Protein AF-A0A356I7X8-F1 (afdb_monomer_lite)

Radius of gyration: 20.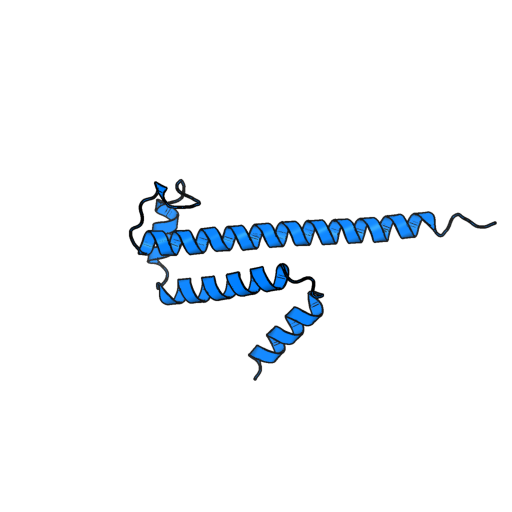65 Å; chains: 1; bounding box: 60×21×54 Å

Foldseek 3Di:
DPPPPPPVVCVVVVVVVVVVVVVLVVVLVVLVVVLLLLVQLLCVVVVHQLVPGPCSVCSVVSPVVNVVDDNVRSVVVNVVSVVVSVVSVPPDDVVVVVVVVVVVVVD

Secondary structure (DSSP, 8-state):
---SSSHHHHHHHHHHHHHHHHHHHHHHHHHHHHHHHHHHHHHHHTT--GGGSSSGGGHHHHHHHHTTS-HHHHHHHHHHHHHHHHHHHS---HHHHHHHHHHHT--

Structure (mmCIF, N/CA/C/O backbone):
data_AF-A0A356I7X8-F1
#
_entry.id   AF-A0A356I7X8-F1
#
loop_
_atom_site.group_PDB
_atom_site.id
_atom_site.type_symbol
_atom_site.label_atom_id
_atom_site.label_alt_id
_atom_site.label_comp_id
_atom_site.label_asym_id
_atom_site.label_entity_id
_atom_site.label_seq_id
_atom_site.pdbx_PDB_ins_code
_atom_site.Cartn_x
_atom_site.Cartn_y
_atom_site.Cartn_z
_atom_site.occupancy
_atom_site.B_iso_or_equiv
_atom_site.auth_seq_id
_atom_site.auth_comp_id
_atom_site.auth_asym_id
_atom_site.auth_atom_id
_atom_site.pdbx_PDB_model_num
ATOM 1 N N . LEU A 1 1 ? 44.676 -0.544 -36.753 1.00 45.47 1 LEU A N 1
ATOM 2 C CA . LEU A 1 1 ? 44.393 -0.595 -35.306 1.00 45.47 1 LEU A CA 1
ATOM 3 C C . LEU A 1 1 ? 43.618 0.666 -34.976 1.00 45.47 1 LEU A C 1
ATOM 5 O O . LEU A 1 1 ? 44.230 1.689 -34.718 1.00 45.47 1 LEU A O 1
ATOM 9 N N . ASP A 1 2 ? 42.298 0.606 -35.119 1.00 44.41 2 ASP A N 1
ATOM 10 C CA . ASP A 1 2 ? 41.391 1.655 -34.656 1.00 44.41 2 ASP A CA 1
ATOM 11 C C . ASP A 1 2 ? 40.572 1.015 -33.530 1.00 44.41 2 ASP A C 1
ATOM 13 O O . ASP A 1 2 ? 39.656 0.240 -33.787 1.00 44.41 2 ASP A O 1
ATOM 17 N N . GLN A 1 3 ? 41.052 1.178 -32.296 1.00 47.31 3 GLN A N 1
ATOM 18 C CA . GLN A 1 3 ? 40.507 0.561 -31.077 1.00 47.31 3 GLN A CA 1
ATOM 19 C C . GLN A 1 3 ? 39.719 1.569 -30.222 1.00 47.31 3 GLN A C 1
ATOM 21 O O . GLN A 1 3 ? 39.333 1.243 -29.109 1.00 47.31 3 GLN A O 1
ATOM 26 N N . SER A 1 4 ? 39.458 2.791 -30.707 1.00 47.31 4 SER A N 1
ATOM 27 C CA . SER A 1 4 ? 38.869 3.850 -29.870 1.00 47.31 4 SER A CA 1
ATOM 28 C C . SER A 1 4 ? 37.346 4.000 -29.986 1.00 47.31 4 SER A C 1
ATOM 30 O O . SER A 1 4 ? 36.804 4.963 -29.452 1.00 47.31 4 SER A O 1
ATOM 32 N N . LYS A 1 5 ? 36.646 3.116 -30.712 1.00 47.84 5 LYS A N 1
ATOM 33 C CA . LYS A 1 5 ? 35.185 3.215 -30.916 1.00 47.84 5 LYS A CA 1
ATOM 34 C C . LYS A 1 5 ? 34.341 2.261 -30.069 1.00 47.84 5 LYS A C 1
ATOM 36 O O . LYS A 1 5 ? 33.142 2.498 -29.960 1.00 47.84 5 LYS A O 1
ATOM 41 N N . ASP A 1 6 ? 34.949 1.253 -29.449 1.00 48.84 6 ASP A N 1
ATOM 42 C CA . ASP A 1 6 ? 34.215 0.241 -28.676 1.00 48.84 6 ASP A CA 1
ATOM 43 C C . ASP A 1 6 ? 34.155 0.534 -27.165 1.00 48.84 6 ASP A C 1
ATOM 45 O O . ASP A 1 6 ? 33.339 -0.059 -26.470 1.00 48.84 6 ASP A O 1
ATOM 49 N N . ASP A 1 7 ? 34.956 1.468 -26.641 1.00 52.03 7 ASP A N 1
ATOM 50 C CA . ASP A 1 7 ? 35.046 1.705 -25.186 1.00 52.03 7 ASP A CA 1
ATOM 51 C C . ASP A 1 7 ? 33.972 2.689 -24.659 1.00 52.03 7 ASP A C 1
ATOM 53 O O . ASP A 1 7 ? 33.422 2.514 -23.570 1.00 52.03 7 ASP A O 1
ATOM 57 N N . ASP A 1 8 ? 33.582 3.691 -25.458 1.00 53.16 8 ASP A N 1
ATOM 58 C CA . ASP A 1 8 ? 32.572 4.688 -25.057 1.00 53.16 8 ASP A CA 1
ATOM 59 C C . ASP A 1 8 ? 31.122 4.168 -25.154 1.00 53.16 8 ASP A C 1
ATOM 61 O O . ASP A 1 8 ? 30.234 4.647 -24.442 1.00 53.16 8 ASP A O 1
ATOM 65 N N . SER A 1 9 ? 30.852 3.172 -26.008 1.00 54.59 9 SER A N 1
ATOM 66 C CA . SER A 1 9 ? 29.510 2.585 -26.171 1.00 54.59 9 SER A CA 1
ATOM 67 C C . SER A 1 9 ? 29.149 1.638 -25.021 1.00 54.59 9 SER A C 1
ATOM 69 O O . SER A 1 9 ? 28.035 1.709 -24.496 1.00 54.59 9 SER A O 1
ATOM 71 N N . ILE A 1 10 ? 30.115 0.839 -24.552 1.00 56.00 10 ILE A N 1
ATOM 72 C CA . ILE A 1 10 ? 29.965 -0.063 -23.399 1.00 56.00 10 ILE A CA 1
ATOM 73 C C . ILE A 1 10 ? 29.664 0.742 -22.123 1.00 56.00 10 ILE A C 1
ATOM 75 O O . ILE A 1 10 ? 28.842 0.330 -21.305 1.00 56.00 10 ILE A O 1
ATOM 79 N N . SER A 1 11 ? 30.254 1.932 -21.973 1.00 71.19 11 SER A N 1
ATOM 80 C CA . SER A 1 11 ? 30.010 2.821 -20.829 1.00 71.19 11 SER A CA 1
ATOM 81 C C . SER A 1 11 ? 28.550 3.285 -20.736 1.00 71.19 11 SER A C 1
ATOM 83 O O . SER A 1 11 ? 27.950 3.261 -19.657 1.00 71.19 11 SER A O 1
ATOM 85 N N . LYS A 1 12 ? 27.938 3.649 -21.871 1.00 77.50 12 LYS A N 1
ATOM 86 C CA . LYS A 1 12 ? 26.557 4.144 -21.900 1.00 77.50 12 LYS A CA 1
ATOM 87 C C . LYS A 1 12 ? 25.533 3.031 -21.691 1.00 77.50 12 LYS A C 1
ATOM 89 O O . LYS A 1 12 ? 24.627 3.203 -20.883 1.00 77.50 12 LYS A O 1
ATOM 94 N N . GLU A 1 13 ? 25.689 1.887 -22.354 1.00 78.56 13 GLU A N 1
ATOM 95 C CA . GLU A 1 13 ? 24.762 0.757 -22.193 1.00 78.56 13 GLU A CA 1
ATOM 96 C C . GLU A 1 13 ? 24.791 0.190 -20.768 1.00 78.56 13 GLU A C 1
ATOM 98 O O . GLU A 1 13 ? 23.743 -0.099 -20.188 1.00 78.56 13 GLU A O 1
ATOM 103 N N . VAL A 1 14 ? 25.977 0.096 -20.155 1.00 78.69 14 VAL A N 1
ATOM 104 C CA . VAL A 1 14 ? 26.120 -0.330 -18.755 1.00 78.69 14 VAL A CA 1
ATOM 105 C C . VAL A 1 14 ? 25.506 0.694 -17.799 1.00 78.69 14 VAL A C 1
ATOM 107 O O . VAL A 1 14 ? 24.860 0.310 -16.819 1.00 78.69 14 VAL A O 1
ATOM 110 N N . LEU A 1 15 ? 25.679 1.992 -18.064 1.00 80.06 15 LEU A N 1
ATOM 111 C CA . LEU A 1 15 ? 25.058 3.052 -17.271 1.00 80.06 15 LEU A CA 1
ATOM 112 C C . LEU A 1 15 ? 23.527 3.010 -17.380 1.00 80.06 15 LEU A C 1
ATOM 114 O O . LEU A 1 15 ? 22.844 3.053 -16.357 1.00 80.06 15 LEU A O 1
ATOM 118 N N . ASP A 1 16 ? 22.993 2.858 -18.590 1.00 82.62 16 ASP A N 1
ATOM 119 C CA . ASP A 1 16 ? 21.556 2.764 -18.845 1.00 82.62 16 ASP A CA 1
ATOM 120 C C . ASP A 1 16 ? 20.953 1.516 -18.182 1.00 82.62 16 ASP A C 1
ATOM 122 O O . ASP A 1 16 ? 19.900 1.601 -17.542 1.00 82.62 16 ASP A O 1
ATOM 126 N N . ALA A 1 17 ? 21.651 0.376 -18.235 1.00 80.62 17 ALA A N 1
ATOM 127 C CA . ALA A 1 17 ? 21.255 -0.846 -17.540 1.00 80.62 17 ALA A CA 1
ATOM 128 C C . ALA A 1 17 ? 21.243 -0.671 -16.010 1.00 80.62 17 ALA A C 1
ATOM 130 O O . ALA A 1 17 ? 20.304 -1.112 -15.343 1.00 80.62 17 ALA A O 1
ATOM 131 N N . ARG A 1 18 ? 22.239 0.020 -15.436 1.00 77.44 18 ARG A N 1
ATOM 132 C CA . ARG A 1 18 ? 22.269 0.342 -13.997 1.00 77.44 18 ARG A CA 1
ATOM 133 C C . ARG A 1 18 ? 21.128 1.273 -13.599 1.00 77.44 18 ARG A C 1
ATOM 135 O O . ARG A 1 18 ? 20.454 1.013 -12.609 1.00 77.44 18 ARG A O 1
ATOM 142 N N . LEU A 1 19 ? 20.873 2.324 -14.376 1.00 84.81 19 LEU A N 1
ATOM 143 C CA . LEU A 1 19 ? 19.762 3.248 -14.133 1.00 84.81 19 LEU A CA 1
ATOM 144 C C . LEU A 1 19 ? 18.403 2.546 -14.243 1.00 84.8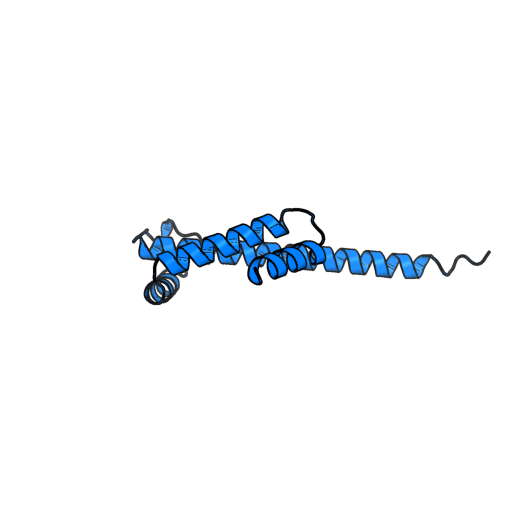1 19 LEU A C 1
ATOM 146 O O . LEU A 1 19 ? 17.494 2.834 -13.465 1.00 84.81 19 LEU A O 1
ATOM 150 N N . ALA A 1 20 ? 18.246 1.614 -15.184 1.00 82.12 20 ALA A N 1
ATOM 151 C CA . ALA A 1 20 ? 17.057 0.771 -15.273 1.00 82.12 20 ALA A CA 1
ATOM 152 C C . ALA A 1 20 ? 16.899 -0.129 -14.034 1.00 82.12 20 ALA A C 1
ATOM 154 O O . ALA A 1 20 ? 15.804 -0.206 -13.481 1.00 82.12 20 ALA A O 1
ATOM 155 N N . ALA A 1 21 ? 17.985 -0.741 -13.553 1.00 81.56 21 ALA A N 1
ATOM 156 C CA . ALA A 1 21 ? 17.965 -1.558 -12.341 1.00 81.56 21 ALA A CA 1
ATOM 157 C C . ALA A 1 21 ? 17.597 -0.745 -11.086 1.00 81.56 21 ALA A C 1
ATOM 159 O O . ALA A 1 21 ? 16.752 -1.190 -10.310 1.00 81.56 21 ALA A O 1
ATOM 160 N N . TYR A 1 22 ? 18.158 0.458 -10.916 1.00 83.31 22 TYR A N 1
ATOM 161 C CA . TYR A 1 22 ? 17.815 1.342 -9.795 1.00 83.31 22 TYR A CA 1
ATOM 162 C C . TYR A 1 22 ? 16.354 1.780 -9.832 1.00 83.31 22 TYR A C 1
ATOM 164 O O . TYR A 1 22 ? 15.654 1.650 -8.834 1.00 83.31 22 TYR A O 1
ATOM 172 N N . ARG A 1 23 ? 15.855 2.208 -10.999 1.00 85.94 23 ARG A N 1
ATOM 173 C CA . ARG A 1 23 ? 14.437 2.565 -11.151 1.00 85.94 23 ARG A CA 1
ATOM 174 C C . ARG A 1 23 ? 13.521 1.401 -10.804 1.00 85.94 23 ARG A C 1
ATOM 176 O O . ARG A 1 23 ? 12.543 1.598 -10.093 1.00 85.94 23 ARG A O 1
ATOM 183 N N . LYS A 1 24 ? 13.864 0.191 -11.254 1.00 84.25 24 LYS A N 1
ATOM 184 C CA . LYS A 1 24 ? 13.116 -1.015 -10.903 1.00 84.25 24 LYS A CA 1
ATOM 185 C C . LYS A 1 24 ? 13.100 -1.220 -9.385 1.00 84.25 24 LYS A C 1
ATOM 187 O O . LYS A 1 24 ? 12.035 -1.429 -8.813 1.00 84.25 24 LYS A O 1
ATOM 192 N N . GLN A 1 25 ? 14.252 -1.120 -8.724 1.00 85.25 25 GLN A N 1
ATOM 193 C CA . GLN A 1 25 ? 14.343 -1.246 -7.268 1.00 85.25 25 GLN A CA 1
ATOM 194 C C . GLN A 1 25 ? 13.480 -0.205 -6.536 1.00 85.25 25 GLN A C 1
ATOM 196 O O . GLN A 1 25 ? 12.726 -0.574 -5.635 1.00 85.25 25 GLN A O 1
ATOM 201 N N . ASP A 1 26 ? 13.536 1.063 -6.946 1.00 89.12 26 ASP A N 1
ATOM 202 C CA . ASP A 1 26 ? 12.740 2.136 -6.342 1.00 89.12 26 ASP A CA 1
ATOM 203 C C . ASP A 1 26 ? 11.239 1.884 -6.509 1.00 89.12 26 ASP A C 1
ATOM 205 O O . ASP A 1 26 ? 10.470 2.012 -5.557 1.00 89.12 26 ASP A O 1
ATOM 209 N N . GLN A 1 27 ? 10.810 1.465 -7.702 1.00 88.25 27 GLN A N 1
ATOM 210 C CA . GLN A 1 27 ? 9.412 1.124 -7.955 1.00 88.25 27 GLN A CA 1
ATOM 211 C C . GLN A 1 27 ? 8.955 -0.047 -7.076 1.00 88.25 27 GLN A C 1
ATOM 213 O O . GLN A 1 27 ? 7.864 0.006 -6.510 1.00 88.25 27 GLN A O 1
ATOM 218 N N . HIS A 1 28 ? 9.778 -1.093 -6.938 1.00 89.00 28 HIS A N 1
ATOM 219 C CA . HIS A 1 28 ? 9.477 -2.230 -6.064 1.00 89.00 28 HIS A CA 1
ATOM 220 C C . HIS A 1 28 ? 9.280 -1.786 -4.617 1.00 89.00 28 HIS A C 1
ATOM 222 O O . HIS A 1 28 ? 8.292 -2.163 -3.988 1.00 89.00 28 HIS A O 1
ATOM 228 N N . MET A 1 29 ? 10.191 -0.950 -4.117 1.00 91.12 29 MET A N 1
ATOM 229 C CA . MET A 1 29 ? 10.112 -0.399 -2.770 1.00 91.12 29 MET A CA 1
ATOM 230 C C . MET A 1 29 ? 8.829 0.416 -2.587 1.00 91.12 29 MET A C 1
ATOM 232 O O . MET A 1 29 ? 8.114 0.210 -1.612 1.00 91.12 29 MET A O 1
ATOM 236 N N . ILE A 1 30 ? 8.489 1.298 -3.532 1.00 92.88 30 ILE A N 1
ATOM 237 C CA . ILE A 1 30 ? 7.263 2.109 -3.468 1.00 92.88 30 ILE A CA 1
ATOM 238 C C . ILE A 1 30 ? 6.018 1.217 -3.404 1.00 92.88 30 ILE A C 1
ATOM 240 O O . ILE A 1 30 ? 5.148 1.439 -2.563 1.00 92.88 30 ILE A O 1
ATOM 244 N N . VAL A 1 31 ? 5.933 0.197 -4.259 1.00 92.50 31 VAL A N 1
ATOM 245 C CA . VAL A 1 31 ? 4.794 -0.732 -4.283 1.00 92.50 31 VAL A CA 1
ATOM 246 C C . VAL A 1 31 ? 4.678 -1.508 -2.971 1.00 92.50 31 VAL A C 1
ATOM 248 O O . VAL A 1 31 ? 3.575 -1.668 -2.452 1.00 92.50 31 VAL A O 1
ATOM 251 N N . GLU A 1 32 ? 5.796 -1.949 -2.397 1.00 92.00 32 GLU A N 1
ATOM 252 C CA . GLU A 1 32 ? 5.794 -2.625 -1.099 1.00 92.00 32 GLU A CA 1
ATOM 253 C C . GLU A 1 32 ? 5.316 -1.696 0.029 1.00 92.00 32 GLU A C 1
ATOM 255 O O . GLU A 1 32 ? 4.474 -2.084 0.838 1.00 92.00 32 GLU A O 1
ATOM 260 N N . GLN A 1 33 ? 5.775 -0.439 0.046 1.00 95.25 33 GLN A N 1
ATOM 261 C CA . GLN A 1 33 ? 5.301 0.551 1.017 1.00 95.25 33 GLN A CA 1
ATOM 262 C C . GLN A 1 33 ? 3.791 0.797 0.883 1.00 95.25 33 GLN A C 1
ATOM 264 O O . GLN A 1 33 ? 3.091 0.846 1.893 1.00 95.25 33 GLN A O 1
ATOM 269 N N . LEU A 1 34 ? 3.265 0.890 -0.344 1.00 95.62 34 LEU A N 1
ATOM 270 C CA . LEU A 1 34 ? 1.825 1.029 -0.585 1.00 95.62 34 LEU A CA 1
ATOM 271 C C . LEU A 1 34 ? 1.026 -0.168 -0.051 1.00 95.62 34 LEU A C 1
ATOM 273 O O . LEU A 1 34 ? -0.054 0.030 0.506 1.00 95.62 34 LEU A O 1
ATOM 277 N N . LEU A 1 35 ? 1.554 -1.392 -0.166 1.00 96.00 35 LEU A N 1
ATOM 278 C CA . LEU A 1 35 ? 0.920 -2.578 0.417 1.00 96.00 35 LEU A CA 1
ATOM 279 C C . LEU A 1 35 ? 0.831 -2.490 1.937 1.00 96.00 35 LEU A C 1
ATOM 281 O O . LEU A 1 35 ? -0.237 -2.755 2.485 1.00 96.00 35 LEU A O 1
ATOM 285 N N . TYR A 1 36 ? 1.915 -2.113 2.618 1.00 96.56 36 TYR A N 1
ATOM 286 C CA . TYR A 1 36 ? 1.883 -1.945 4.074 1.00 96.56 36 TYR A CA 1
ATOM 287 C C . TYR A 1 36 ? 0.896 -0.851 4.493 1.00 96.56 36 TYR A C 1
ATOM 289 O O . TYR A 1 36 ? 0.122 -1.064 5.419 1.00 96.56 36 TYR A O 1
ATOM 297 N N . TRP A 1 37 ? 0.838 0.265 3.760 1.00 97.25 37 TRP A N 1
ATOM 298 C CA . TRP A 1 37 ? -0.136 1.327 4.024 1.00 97.25 37 TRP A CA 1
ATOM 299 C C . TRP A 1 37 ? -1.581 0.839 3.890 1.00 97.25 37 TRP A C 1
ATOM 301 O O . TRP A 1 37 ? -2.381 1.054 4.796 1.00 97.25 37 TRP A O 1
ATOM 311 N N . LEU A 1 38 ? -1.926 0.155 2.795 1.00 96.81 38 LEU A N 1
ATOM 312 C CA . LEU A 1 38 ? -3.281 -0.376 2.598 1.00 96.81 38 LEU A CA 1
ATOM 313 C C . LEU A 1 38 ? -3.645 -1.424 3.657 1.00 96.81 38 LEU A C 1
ATOM 315 O O . LEU A 1 38 ? -4.761 -1.408 4.174 1.00 96.81 38 LEU A O 1
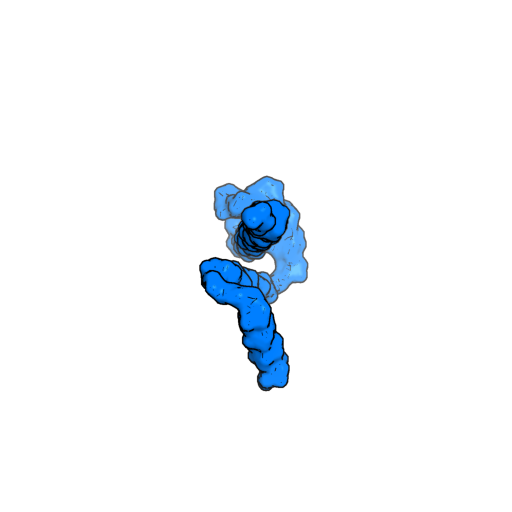ATOM 319 N N . ARG A 1 39 ? -2.700 -2.301 4.018 1.00 97.31 39 ARG A N 1
ATOM 320 C CA . ARG A 1 39 ? -2.882 -3.300 5.083 1.00 97.31 39 ARG A CA 1
ATOM 321 C C . ARG A 1 39 ? -3.152 -2.646 6.430 1.00 97.31 39 ARG A C 1
ATOM 323 O O . ARG A 1 39 ? -4.072 -3.067 7.122 1.00 97.31 39 ARG A O 1
ATOM 330 N N . ASP A 1 40 ? -2.398 -1.611 6.775 1.00 98.19 40 ASP A N 1
ATOM 331 C CA . ASP A 1 40 ? -2.580 -0.902 8.037 1.00 98.19 40 ASP A CA 1
ATOM 33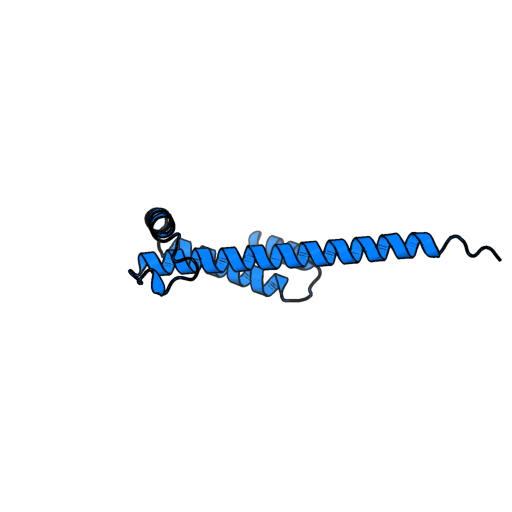2 C C . ASP A 1 40 ? -3.912 -0.140 8.082 1.00 98.19 40 ASP A C 1
ATOM 334 O O . ASP A 1 40 ? -4.559 -0.121 9.125 1.00 98.19 40 ASP A O 1
ATOM 338 N N . ILE A 1 41 ? -4.379 0.431 6.963 1.00 98.00 41 ILE A N 1
ATOM 339 C CA . ILE A 1 41 ? -5.714 1.056 6.898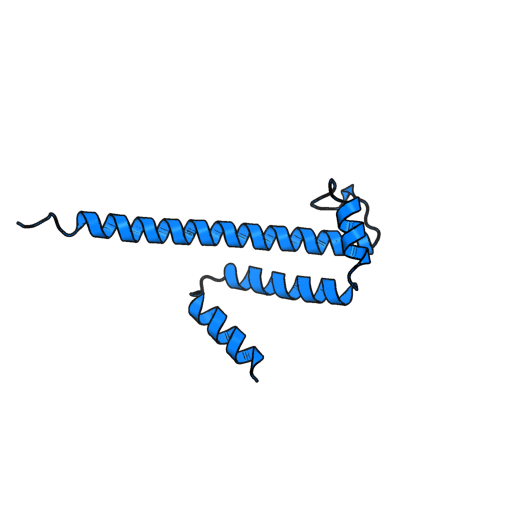 1.00 98.00 41 ILE A CA 1
ATOM 340 C C . ILE A 1 41 ? -6.806 0.017 7.190 1.00 98.00 41 ILE A C 1
ATOM 342 O O . ILE A 1 41 ? -7.700 0.274 7.999 1.00 98.00 41 ILE A O 1
ATOM 346 N N . VAL A 1 42 ? -6.718 -1.166 6.572 1.00 97.62 42 VAL A N 1
ATOM 347 C CA . VAL A 1 42 ? -7.641 -2.281 6.841 1.00 97.62 42 VAL A CA 1
ATOM 348 C C . VAL A 1 42 ? -7.551 -2.719 8.303 1.00 97.62 42 VAL A C 1
ATOM 350 O O . VAL A 1 42 ? -8.576 -2.896 8.956 1.00 97.62 42 VAL A O 1
ATOM 353 N N . ALA A 1 43 ? -6.340 -2.847 8.846 1.00 97.69 43 ALA A N 1
ATOM 354 C CA . ALA A 1 43 ? -6.140 -3.247 10.232 1.00 97.69 43 ALA A CA 1
ATOM 355 C C . ALA A 1 43 ? -6.780 -2.253 11.216 1.00 97.69 43 ALA A C 1
ATOM 357 O O . ALA A 1 43 ? -7.450 -2.665 12.162 1.00 97.69 43 ALA A O 1
ATOM 358 N N . VAL A 1 44 ? -6.649 -0.949 10.962 1.00 97.62 44 VAL A N 1
ATOM 359 C CA . VAL A 1 44 ? -7.298 0.088 11.775 1.00 97.62 44 VAL A CA 1
ATOM 360 C C . VAL A 1 44 ? -8.825 0.018 11.675 1.00 97.62 44 VAL A C 1
ATOM 362 O O . VAL A 1 44 ? -9.493 0.131 12.700 1.00 97.62 44 VAL A O 1
ATOM 365 N N . GLN A 1 45 ? -9.397 -0.224 10.488 1.00 96.62 45 GLN A N 1
ATOM 366 C CA . GLN A 1 45 ? -10.848 -0.444 10.350 1.00 96.62 45 GLN A CA 1
ATOM 367 C C . GLN A 1 45 ? -11.342 -1.680 11.117 1.00 96.62 45 GLN A C 1
ATOM 369 O O . GLN A 1 45 ? -12.492 -1.720 11.543 1.00 96.62 45 GLN A O 1
ATOM 374 N N . MET A 1 46 ? -10.476 -2.677 11.301 1.00 96.19 46 MET A N 1
ATOM 375 C CA . MET A 1 46 ? -10.739 -3.870 12.107 1.00 96.19 46 MET A CA 1
ATOM 376 C C . MET A 1 46 ? -10.420 -3.677 13.600 1.00 96.19 46 MET A C 1
ATOM 378 O O . MET A 1 46 ? -10.374 -4.657 14.342 1.00 96.19 46 MET A O 1
ATOM 382 N N . GLU A 1 47 ? -10.194 -2.435 14.039 1.00 96.12 47 GLU A N 1
ATOM 383 C CA . GLU A 1 47 ? -9.918 -2.058 15.431 1.00 96.12 47 GLU A CA 1
ATOM 384 C C . GLU A 1 47 ? -8.641 -2.698 16.009 1.00 96.12 47 GLU A C 1
ATOM 386 O O . GLU A 1 47 ? -8.514 -2.899 17.221 1.00 96.12 47 GLU A O 1
ATOM 391 N N . LEU A 1 48 ? -7.657 -3.010 15.155 1.00 97.62 48 LEU A N 1
ATOM 392 C CA . LEU A 1 48 ? -6.360 -3.485 15.627 1.00 97.62 48 LEU A CA 1
ATOM 393 C C . LEU A 1 48 ? -5.592 -2.378 16.362 1.00 97.62 48 LEU A C 1
ATOM 395 O O . LEU A 1 48 ? -5.634 -1.196 16.017 1.00 97.62 48 LEU A O 1
ATOM 399 N N . ALA A 1 49 ? -4.829 -2.790 17.376 1.00 95.75 49 ALA A N 1
ATOM 400 C CA . ALA A 1 49 ? -4.032 -1.875 18.178 1.00 95.75 49 ALA A CA 1
ATOM 401 C C . ALA A 1 49 ? -2.894 -1.244 17.350 1.00 95.75 49 ALA A C 1
ATOM 403 O O . ALA A 1 49 ? -2.263 -1.955 16.560 1.00 95.75 49 ALA A O 1
ATOM 404 N N . PRO A 1 50 ? -2.518 0.025 17.610 1.00 96.88 50 PRO A N 1
ATOM 405 C CA . PRO A 1 50 ? -1.415 0.688 16.912 1.00 96.88 50 PRO A CA 1
ATOM 406 C C . PRO A 1 50 ? -0.113 -0.123 16.913 1.00 96.88 50 PRO A C 1
ATOM 408 O O . PRO A 1 50 ? 0.602 -0.137 15.923 1.00 96.88 50 PRO A O 1
ATOM 411 N N . SER A 1 51 ? 0.180 -0.850 17.997 1.00 96.88 51 SER A N 1
ATOM 412 C CA . SER A 1 51 ? 1.388 -1.675 18.136 1.00 96.88 51 SER A CA 1
ATOM 413 C C . SER A 1 51 ? 1.468 -2.874 17.184 1.00 96.88 51 SER A C 1
ATOM 415 O O . SER A 1 51 ? 2.535 -3.470 17.068 1.00 96.88 51 SER A O 1
ATOM 417 N N . SER A 1 52 ? 0.365 -3.245 16.533 1.00 96.06 52 SER A N 1
ATOM 418 C CA . SER A 1 52 ? 0.325 -4.312 15.524 1.00 96.06 52 SER A CA 1
ATOM 419 C C . SER A 1 52 ? 0.472 -3.812 14.086 1.00 96.06 52 SER A C 1
ATOM 421 O O . SER A 1 52 ? 0.545 -4.629 13.171 1.00 96.06 52 SER A O 1
ATOM 423 N N . LEU A 1 53 ? 0.523 -2.493 13.887 1.00 97.62 53 LEU A N 1
ATOM 424 C CA . LEU A 1 53 ? 0.646 -1.876 12.570 1.00 97.62 53 LEU A CA 1
ATOM 425 C C . LEU A 1 53 ? 2.106 -1.799 12.132 1.00 97.62 53 LEU A C 1
ATOM 427 O O . LEU A 1 53 ? 3.012 -1.686 12.962 1.00 97.62 53 LEU A O 1
ATOM 431 N N . PHE A 1 54 ? 2.331 -1.790 10.820 1.00 97.94 54 PHE A N 1
ATOM 432 C CA . PHE A 1 54 ? 3.654 -1.526 10.259 1.00 97.94 54 PHE A CA 1
ATOM 433 C C . PHE A 1 54 ? 4.068 -0.055 10.458 1.00 97.94 54 PHE A C 1
ATOM 435 O O . PHE A 1 54 ? 5.231 0.243 10.732 1.00 97.94 54 PHE A O 1
ATOM 442 N N . PHE A 1 55 ? 3.102 0.863 10.394 1.00 97.69 55 PHE A N 1
ATOM 443 C CA . PHE A 1 55 ? 3.248 2.309 10.553 1.00 97.69 55 PHE A CA 1
ATOM 444 C C . PHE A 1 55 ? 2.526 2.829 11.811 1.00 97.69 55 PHE A C 1
ATOM 446 O O . PHE A 1 55 ? 1.629 3.675 11.717 1.00 97.69 55 PHE A O 1
ATOM 453 N N . PRO A 1 56 ? 2.931 2.395 13.020 1.00 97.56 56 PRO A N 1
ATOM 454 C CA . PRO A 1 56 ? 2.228 2.713 14.265 1.00 97.56 56 PRO A CA 1
ATOM 455 C C . PRO A 1 56 ? 2.142 4.223 14.535 1.00 97.56 56 PRO A C 1
ATOM 457 O O . PRO A 1 56 ? 1.147 4.711 15.066 1.00 97.56 56 PRO A O 1
ATOM 460 N N . THR A 1 57 ? 3.163 4.987 14.131 1.00 98.12 57 THR A N 1
ATOM 461 C CA . THR A 1 57 ? 3.229 6.449 14.303 1.00 98.12 57 THR A CA 1
ATOM 462 C C . THR A 1 57 ? 2.148 7.197 13.519 1.00 98.12 57 THR A C 1
ATOM 464 O O . THR A 1 57 ? 1.819 8.327 13.865 1.00 98.12 57 THR A O 1
ATOM 467 N N . TYR A 1 58 ? 1.574 6.580 12.485 1.00 97.69 58 TYR A N 1
ATOM 468 C CA . TYR A 1 58 ? 0.581 7.202 11.611 1.00 97.69 58 TYR A CA 1
ATOM 469 C C . TYR A 1 58 ? -0.855 6.744 11.905 1.00 97.69 58 TYR A C 1
ATOM 471 O O . TYR A 1 58 ? -1.738 6.986 11.086 1.00 97.69 58 TYR A O 1
ATOM 479 N N . TYR A 1 59 ? -1.106 6.116 13.062 1.00 97.50 59 TYR A N 1
ATOM 480 C CA . TYR A 1 59 ? -2.406 5.535 13.426 1.00 97.50 59 TYR A CA 1
ATOM 481 C C . TYR A 1 59 ? -3.599 6.471 13.179 1.00 97.50 59 TYR A C 1
ATOM 483 O O . TYR A 1 59 ? -4.550 6.088 12.504 1.00 97.50 59 TYR A O 1
ATOM 491 N N . GLU A 1 60 ? -3.544 7.714 13.668 1.00 97.25 60 GLU A N 1
ATOM 492 C CA . GLU A 1 60 ? -4.648 8.673 13.502 1.00 97.25 60 GLU A CA 1
ATOM 493 C C . GLU A 1 60 ? -4.928 8.959 12.022 1.00 97.25 60 GLU A C 1
ATOM 495 O O . GLU A 1 60 ? -6.075 8.963 11.578 1.00 97.25 60 GLU A O 1
ATOM 500 N N . ARG A 1 61 ? -3.869 9.110 11.221 1.00 97.00 61 ARG A N 1
ATOM 501 C CA . ARG A 1 61 ? -3.991 9.341 9.782 1.00 97.00 61 ARG A CA 1
ATOM 502 C C . ARG A 1 61 ? -4.540 8.119 9.047 1.00 97.00 61 ARG A C 1
ATOM 504 O O . ARG A 1 61 ? -5.333 8.270 8.120 1.00 97.00 61 ARG A O 1
ATOM 511 N N . LEU A 1 62 ? -4.120 6.922 9.443 1.00 97.50 62 LEU A N 1
ATOM 512 C CA . LEU A 1 62 ? -4.637 5.662 8.913 1.00 97.50 62 LEU A CA 1
ATOM 513 C C . LEU A 1 62 ? -6.130 5.510 9.225 1.00 97.50 62 LEU A C 1
ATOM 515 O O . LEU A 1 62 ? -6.893 5.141 8.336 1.00 97.50 62 LEU A O 1
ATOM 519 N N . ALA A 1 63 ? -6.561 5.879 10.435 1.00 96.62 63 ALA A N 1
ATOM 520 C CA . ALA A 1 63 ? -7.968 5.885 10.831 1.00 96.62 63 ALA A CA 1
ATOM 521 C C . ALA A 1 63 ? -8.800 6.870 9.995 1.00 96.62 63 ALA A C 1
ATOM 523 O O . ALA A 1 63 ? -9.865 6.510 9.496 1.00 96.62 63 ALA A O 1
ATOM 524 N N . GLU A 1 64 ? -8.297 8.090 9.775 1.00 96.81 64 GLU A N 1
ATOM 525 C CA . GLU A 1 64 ? -8.947 9.076 8.900 1.00 96.81 64 GLU A CA 1
ATOM 526 C C . GLU A 1 64 ? -9.104 8.580 7.461 1.00 96.81 64 GLU A C 1
ATOM 528 O O . GLU A 1 64 ? -10.104 8.884 6.811 1.00 96.81 64 GLU A O 1
ATOM 533 N N . LEU A 1 65 ? -8.101 7.871 6.936 1.00 94.69 65 LEU A N 1
ATOM 534 C CA . LEU A 1 65 ? -8.155 7.289 5.598 1.00 94.69 65 LEU A CA 1
ATOM 535 C C . LEU A 1 65 ? -9.130 6.114 5.558 1.00 94.69 65 LEU A C 1
ATOM 537 O O . LEU A 1 65 ? -9.954 6.055 4.651 1.00 94.69 65 LEU A O 1
ATOM 541 N N . GLY A 1 66 ? -9.095 5.240 6.563 1.00 94.44 66 GLY A N 1
ATOM 542 C CA . GLY A 1 66 ? -10.039 4.138 6.713 1.00 94.44 66 GLY A CA 1
ATOM 543 C C . GLY A 1 66 ? -11.480 4.630 6.764 1.00 94.44 66 GLY A C 1
ATOM 544 O O . GLY A 1 66 ? -12.336 4.075 6.097 1.00 94.44 66 GLY A O 1
ATOM 545 N N . ALA A 1 67 ? -11.771 5.735 7.446 1.00 95.81 67 ALA A N 1
ATOM 546 C CA . ALA A 1 67 ? -13.129 6.280 7.491 1.00 95.81 67 ALA A CA 1
ATOM 547 C C . ALA A 1 67 ? -13.665 6.783 6.130 1.00 95.81 67 ALA A C 1
ATOM 549 O O . ALA A 1 67 ? -14.865 7.021 6.004 1.00 95.81 67 ALA A O 1
ATOM 550 N N . ARG A 1 68 ? -12.802 6.981 5.120 1.00 95.81 68 ARG A N 1
ATOM 551 C CA . ARG A 1 68 ? -13.184 7.504 3.792 1.00 95.81 68 ARG A CA 1
ATOM 552 C C . ARG A 1 68 ? -13.501 6.426 2.766 1.00 95.81 68 ARG A C 1
ATOM 554 O O . ARG A 1 68 ? -14.111 6.758 1.755 1.00 95.81 68 ARG A O 1
ATOM 561 N N . TYR A 1 69 ? -13.055 5.198 2.999 1.00 93.44 69 TYR A N 1
ATOM 562 C CA . TYR A 1 69 ? -13.208 4.091 2.062 1.00 93.44 69 TYR A CA 1
ATOM 563 C C . TYR A 1 69 ? -14.032 2.980 2.691 1.00 93.44 69 TYR A C 1
ATOM 565 O O . TYR A 1 69 ? -13.910 2.697 3.885 1.00 93.44 69 TYR A O 1
ATOM 573 N N . HIS A 1 70 ? -14.836 2.303 1.883 1.00 95.00 70 HIS A N 1
ATOM 574 C CA . HIS A 1 70 ? -15.437 1.053 2.310 1.00 95.00 70 HIS A CA 1
ATOM 575 C C . HIS A 1 70 ? -14.382 -0.066 2.333 1.00 95.00 70 HIS A C 1
ATOM 577 O O . HIS A 1 70 ? -13.379 -0.038 1.615 1.00 95.00 70 HIS A O 1
ATOM 583 N N . LEU A 1 71 ? -14.579 -1.051 3.214 1.00 93.88 71 LEU A N 1
ATOM 584 C CA . LEU A 1 71 ? -13.616 -2.138 3.408 1.00 93.88 71 LEU A CA 1
ATOM 585 C C . LEU A 1 71 ? -13.407 -2.959 2.123 1.00 93.88 71 LEU A C 1
ATOM 587 O O . LEU A 1 71 ? -12.289 -3.362 1.819 1.00 93.88 71 LEU A O 1
ATOM 591 N N . ASP A 1 72 ? -14.464 -3.188 1.350 1.00 95.56 72 ASP A N 1
ATOM 592 C CA . ASP A 1 72 ? -14.412 -3.871 0.056 1.00 95.56 72 ASP A CA 1
ATOM 593 C C . ASP A 1 72 ? -13.576 -3.106 -0.981 1.00 95.56 72 ASP A C 1
ATOM 595 O O . ASP A 1 72 ? -12.771 -3.722 -1.682 1.00 95.56 72 ASP A O 1
ATOM 599 N N . GLU A 1 73 ? -13.677 -1.776 -1.027 1.00 95.19 73 GLU A N 1
ATOM 600 C CA . GLU A 1 73 ? -12.829 -0.931 -1.880 1.00 95.19 73 GLU A CA 1
ATOM 601 C C . GLU A 1 73 ? -11.345 -1.067 -1.510 1.00 95.19 73 GLU A C 1
ATOM 603 O O . GLU A 1 73 ? -10.486 -1.198 -2.387 1.00 95.19 73 GLU A O 1
ATOM 608 N N . LEU A 1 74 ? -11.031 -1.087 -0.210 1.00 95.19 74 LEU A N 1
ATOM 609 C CA . LEU A 1 74 ? -9.667 -1.289 0.289 1.00 95.19 74 LEU A CA 1
ATOM 610 C C . LEU A 1 74 ? -9.121 -2.671 -0.063 1.00 95.19 74 LEU A C 1
ATOM 612 O O . LEU A 1 74 ? -7.975 -2.778 -0.501 1.00 95.19 74 LEU A O 1
ATOM 616 N N . LEU A 1 75 ? -9.932 -3.720 0.076 1.00 95.00 75 LEU A N 1
ATOM 617 C CA . LEU A 1 75 ? -9.542 -5.078 -0.303 1.00 95.00 75 LEU A CA 1
ATOM 618 C C . LEU A 1 75 ? -9.326 -5.207 -1.816 1.00 95.00 75 LEU A C 1
ATOM 620 O O . LEU A 1 75 ? -8.362 -5.846 -2.240 1.00 95.00 75 LEU A O 1
ATOM 624 N N . PHE A 1 76 ? -10.162 -4.556 -2.627 1.00 95.81 76 PHE A N 1
ATOM 625 C CA . PHE A 1 76 ? -9.991 -4.512 -4.078 1.00 95.81 76 PHE A CA 1
ATOM 626 C C . PHE A 1 76 ? -8.694 -3.790 -4.476 1.00 95.81 76 PHE A C 1
ATOM 628 O O . PHE A 1 76 ? -7.909 -4.309 -5.275 1.00 95.81 76 PHE A O 1
ATOM 635 N N . MET A 1 77 ? -8.413 -2.630 -3.870 1.00 94.94 77 MET A N 1
ATOM 636 C CA . MET A 1 77 ? -7.148 -1.914 -4.065 1.00 94.94 77 MET A CA 1
ATOM 637 C C . MET A 1 77 ? -5.946 -2.773 -3.655 1.00 94.94 77 MET A C 1
ATOM 639 O O . MET A 1 77 ? -4.974 -2.876 -4.404 1.00 94.94 77 MET A O 1
ATOM 643 N N . LEU A 1 78 ? -6.021 -3.430 -2.496 1.00 95.31 78 LEU A N 1
ATOM 644 C CA . LEU A 1 78 ? -4.960 -4.290 -1.982 1.00 95.31 78 LEU A CA 1
ATOM 645 C C . LEU A 1 78 ? -4.672 -5.460 -2.928 1.00 95.31 78 LEU A C 1
ATOM 647 O O . LEU A 1 78 ? -3.511 -5.696 -3.261 1.00 95.31 78 LEU A O 1
ATOM 651 N N . GLN A 1 79 ? -5.706 -6.128 -3.444 1.00 95.25 79 GLN A N 1
ATOM 652 C CA . GLN A 1 79 ? -5.553 -7.173 -4.457 1.00 95.25 79 GLN A CA 1
ATOM 653 C C . GLN A 1 79 ? -4.844 -6.647 -5.716 1.00 95.25 79 GLN A C 1
ATOM 655 O O . GLN A 1 79 ? -3.926 -7.301 -6.221 1.00 95.25 79 GLN A O 1
ATOM 660 N N . GLY A 1 80 ? -5.229 -5.465 -6.209 1.00 93.31 80 GLY A N 1
ATOM 661 C CA . GLY A 1 80 ? -4.612 -4.847 -7.386 1.00 93.31 80 GLY A CA 1
ATOM 662 C C . GLY A 1 80 ? -3.121 -4.553 -7.192 1.00 93.31 80 GLY A C 1
ATOM 663 O O . GLY A 1 80 ? -2.296 -4.898 -8.043 1.00 93.31 80 GLY A O 1
ATOM 664 N N . ILE A 1 81 ? -2.745 -3.983 -6.043 1.00 92.94 81 ILE A N 1
ATOM 665 C CA . ILE A 1 81 ? -1.339 -3.695 -5.732 1.00 92.94 81 ILE A CA 1
ATOM 666 C C . ILE A 1 81 ? -0.542 -4.987 -5.486 1.00 92.94 81 ILE A C 1
ATOM 668 O O . ILE A 1 81 ? 0.613 -5.081 -5.903 1.00 92.94 81 ILE A O 1
ATOM 672 N N . GLU A 1 82 ? -1.134 -6.025 -4.889 1.00 91.44 82 GLU A N 1
ATOM 673 C CA . GLU A 1 82 ? -0.457 -7.318 -4.724 1.00 91.44 82 GLU A CA 1
ATOM 674 C C . GLU A 1 82 ? -0.172 -7.993 -6.068 1.00 91.44 82 GLU A C 1
ATOM 676 O O . GLU A 1 82 ? 0.904 -8.562 -6.262 1.00 91.44 82 GLU A O 1
ATOM 681 N N . GLN A 1 83 ? -1.109 -7.924 -7.014 1.00 91.62 83 GLN A N 1
ATOM 682 C CA . GLN A 1 83 ? -0.889 -8.423 -8.370 1.00 91.62 83 GLN A CA 1
ATOM 683 C C . GLN A 1 83 ? 0.215 -7.634 -9.080 1.00 91.62 83 GLN A C 1
ATOM 685 O O . GLN A 1 83 ? 1.085 -8.242 -9.708 1.00 91.62 83 GLN A O 1
ATOM 690 N N . LEU A 1 84 ? 0.229 -6.304 -8.942 1.00 88.00 84 LEU A N 1
ATOM 691 C CA . LEU A 1 84 ? 1.303 -5.459 -9.467 1.00 88.00 84 LEU A CA 1
ATOM 692 C C . LEU A 1 84 ? 2.665 -5.86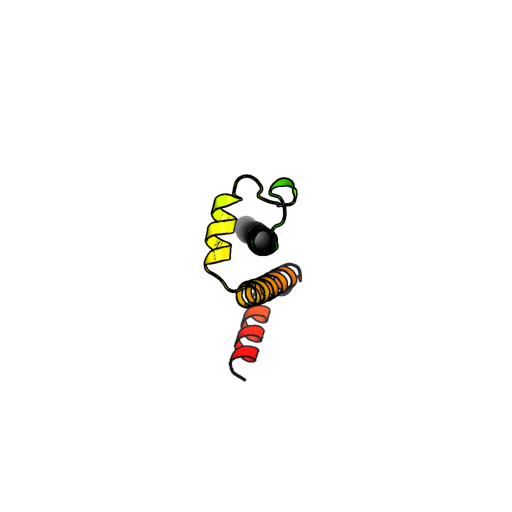0 -8.880 1.00 88.00 84 LEU A C 1
ATOM 694 O O . LEU A 1 84 ? 3.605 -6.111 -9.631 1.00 88.00 84 LEU A O 1
ATOM 698 N N . SER A 1 85 ? 2.752 -6.012 -7.557 1.00 87.38 85 SER A N 1
ATOM 699 C CA . SER A 1 85 ? 3.973 -6.435 -6.861 1.00 87.38 85 SER A CA 1
ATOM 700 C C . SER A 1 85 ? 4.500 -7.781 -7.377 1.00 87.38 85 SER A C 1
ATOM 702 O O . SER A 1 85 ? 5.689 -7.922 -7.688 1.00 87.38 85 SER A O 1
ATOM 704 N N . ARG A 1 86 ? 3.610 -8.767 -7.570 1.00 86.19 86 ARG A N 1
ATOM 705 C CA . ARG A 1 86 ? 3.971 -10.080 -8.137 1.00 86.19 86 ARG A CA 1
ATOM 706 C C . ARG A 1 86 ? 4.493 -9.957 -9.566 1.00 86.19 86 ARG A C 1
ATOM 708 O O . ARG A 1 86 ? 5.520 -10.552 -9.883 1.00 86.19 86 ARG A O 1
ATOM 715 N N . ARG A 1 87 ? 3.834 -9.157 -10.409 1.00 84.19 87 ARG A N 1
ATOM 716 C CA . ARG A 1 87 ? 4.231 -8.939 -11.812 1.00 84.19 87 ARG A CA 1
ATOM 717 C C . ARG A 1 87 ? 5.592 -8.263 -11.929 1.00 84.19 87 ARG A C 1
ATOM 719 O O . ARG A 1 87 ? 6.382 -8.646 -12.781 1.00 84.19 87 ARG A O 1
ATOM 726 N N . MET A 1 88 ? 5.898 -7.315 -11.048 1.00 79.19 88 MET A N 1
ATOM 727 C CA . MET A 1 88 ? 7.221 -6.684 -11.006 1.00 79.19 88 MET A CA 1
ATOM 728 C C . MET A 1 88 ? 8.317 -7.665 -10.560 1.00 79.19 88 MET A C 1
ATOM 730 O O . MET A 1 88 ? 9.452 -7.620 -11.050 1.00 79.19 88 MET A O 1
ATOM 734 N N . SER A 1 89 ? 7.961 -8.581 -9.651 1.00 73.00 89 SER A N 1
ATOM 735 C CA . SER A 1 89 ? 8.854 -9.621 -9.123 1.00 73.00 89 SER A CA 1
ATOM 736 C C . SER A 1 89 ? 9.164 -10.700 -10.159 1.00 73.00 89 SER A C 1
ATOM 738 O O . SER A 1 89 ? 10.249 -11.280 -10.141 1.00 73.00 89 SER A O 1
ATOM 740 N N . THR A 1 90 ? 8.253 -10.940 -11.104 1.00 68.12 90 THR A N 1
ATOM 741 C CA . THR A 1 90 ? 8.531 -11.764 -12.280 1.00 68.12 90 THR A CA 1
ATOM 742 C C . THR A 1 90 ? 9.332 -10.958 -13.303 1.00 68.12 90 THR A C 1
ATOM 744 O O . THR A 1 90 ? 8.937 -9.876 -13.720 1.00 68.12 90 THR A O 1
ATOM 747 N N . THR A 1 91 ? 10.486 -11.471 -13.714 1.00 53.03 91 THR A N 1
ATOM 748 C CA . THR A 1 91 ? 11.407 -10.910 -14.718 1.00 53.03 91 THR A CA 1
ATOM 749 C C . THR A 1 91 ? 10.830 -10.948 -16.144 1.00 53.03 91 THR A C 1
ATOM 751 O O . THR A 1 91 ? 11.448 -11.483 -17.058 1.00 53.03 91 THR A O 1
ATOM 754 N N . LEU A 1 92 ? 9.639 -10.391 -16.362 1.00 48.88 92 LEU A N 1
ATOM 755 C CA . LEU A 1 92 ? 9.074 -10.213 -17.699 1.00 48.88 92 LEU A CA 1
ATOM 756 C C . LEU A 1 92 ? 9.281 -8.765 -18.172 1.00 48.88 92 LEU A C 1
ATOM 758 O O . LEU A 1 92 ? 9.139 -7.842 -17.367 1.00 48.88 92 LEU A O 1
ATOM 762 N N . PRO A 1 93 ? 9.641 -8.537 -19.451 1.00 55.62 93 PRO A N 1
ATOM 763 C CA . PRO A 1 93 ? 9.818 -7.191 -19.986 1.00 55.62 93 PRO A CA 1
ATOM 764 C C . PRO A 1 93 ? 8.519 -6.389 -19.822 1.00 55.62 93 PRO A C 1
ATOM 766 O O . PRO A 1 93 ? 7.475 -6.799 -20.330 1.00 55.62 93 PRO A O 1
ATOM 769 N N . GLU A 1 94 ? 8.579 -5.241 -19.136 1.00 53.84 94 GLU A N 1
ATOM 770 C CA . GLU A 1 94 ? 7.420 -4.399 -18.767 1.00 53.84 94 GLU A CA 1
ATOM 771 C C . GLU A 1 94 ? 6.452 -4.126 -19.927 1.00 53.84 94 GLU A C 1
ATOM 773 O O . GLU A 1 94 ? 5.240 -4.048 -19.728 1.00 53.84 94 GLU A O 1
ATOM 778 N N . ARG A 1 95 ? 6.978 -4.029 -21.153 1.00 55.28 95 ARG A N 1
ATOM 779 C CA . ARG A 1 95 ? 6.196 -3.784 -22.369 1.00 55.28 95 ARG A CA 1
ATOM 780 C C . ARG A 1 95 ? 5.162 -4.880 -22.646 1.00 55.28 95 ARG A C 1
ATOM 782 O O . ARG A 1 95 ? 4.056 -4.571 -23.069 1.00 55.28 95 ARG A O 1
ATOM 789 N N . GLN A 1 96 ? 5.505 -6.134 -22.377 1.00 55.16 96 GLN A N 1
ATOM 790 C CA . GLN A 1 96 ? 4.642 -7.287 -22.642 1.00 55.16 96 GLN A CA 1
ATOM 791 C C . GLN A 1 96 ? 3.543 -7.397 -21.580 1.00 55.16 96 GLN A C 1
ATOM 793 O O . GLN A 1 96 ? 2.373 -7.599 -21.875 1.00 55.16 96 GLN A O 1
ATOM 798 N N . VAL A 1 97 ? 3.922 -7.117 -20.335 1.00 57.09 97 VAL A N 1
ATOM 799 C CA . VAL A 1 97 ? 3.034 -7.129 -19.177 1.00 57.09 97 VAL A CA 1
ATOM 800 C C . VAL A 1 97 ? 1.969 -6.027 -19.283 1.00 57.09 97 VAL A C 1
ATOM 802 O O . VAL A 1 97 ? 0.803 -6.285 -18.991 1.00 57.09 97 VAL A O 1
ATOM 805 N N . LEU A 1 98 ? 2.329 -4.816 -19.720 1.00 58.12 98 LEU A N 1
ATOM 806 C CA . LEU A 1 98 ? 1.368 -3.727 -19.932 1.00 58.12 98 LEU A CA 1
ATOM 807 C C . LEU A 1 98 ? 0.426 -4.000 -21.115 1.00 58.12 98 LEU A C 1
ATOM 809 O O . LEU A 1 98 ? -0.776 -3.792 -20.972 1.00 58.12 98 LEU A O 1
ATOM 813 N N . GLU A 1 99 ? 0.936 -4.493 -22.249 1.00 59.12 99 GLU A N 1
ATOM 814 C CA . GLU A 1 99 ? 0.102 -4.832 -23.414 1.00 59.12 99 GLU A CA 1
ATOM 815 C C . GLU A 1 99 ? -0.930 -5.927 -23.098 1.00 59.12 99 GLU A C 1
ATOM 817 O O . GLU A 1 99 ? -2.076 -5.816 -23.537 1.00 59.12 99 GLU A O 1
ATOM 822 N N . ASP A 1 100 ? -0.570 -6.924 -22.286 1.00 60.25 100 ASP A N 1
ATOM 823 C CA . ASP A 1 100 ? -1.492 -7.991 -21.881 1.00 60.25 100 ASP A CA 1
ATOM 824 C C . ASP A 1 100 ? -2.585 -7.474 -20.932 1.00 60.25 100 ASP A C 1
ATOM 826 O O . ASP A 1 100 ? -3.766 -7.749 -21.140 1.00 60.25 100 ASP A O 1
ATOM 830 N N . ALA A 1 101 ? -2.235 -6.620 -19.962 1.00 60.00 101 ALA A N 1
ATOM 831 C CA . ALA A 1 101 ? -3.231 -6.024 -19.065 1.00 60.00 101 ALA A CA 1
ATOM 832 C C . ALA A 1 101 ? -4.189 -5.056 -19.777 1.00 60.00 101 ALA A C 1
ATOM 834 O O . ALA A 1 101 ? -5.369 -5.008 -19.439 1.00 60.00 101 ALA A O 1
ATOM 835 N N . PHE A 1 102 ? -3.721 -4.304 -20.779 1.00 57.28 102 PHE A N 1
ATOM 836 C CA . PHE A 1 102 ? -4.610 -3.454 -21.578 1.00 57.28 102 PHE A CA 1
ATOM 837 C C . PHE A 1 102 ? -5.546 -4.270 -22.479 1.00 57.28 102 PHE A C 1
ATOM 839 O O . PHE A 1 102 ? -6.681 -3.853 -22.704 1.00 57.28 102 PHE A O 1
ATOM 846 N N . ARG A 1 103 ? -5.110 -5.436 -22.977 1.00 59.69 103 ARG A N 1
ATOM 847 C CA . ARG A 1 103 ? -5.964 -6.340 -23.766 1.00 59.69 103 ARG A CA 1
ATOM 848 C C . ARG A 1 103 ? -7.050 -7.001 -22.921 1.00 59.69 103 ARG A C 1
ATOM 850 O O . ARG A 1 103 ? -8.171 -7.112 -23.402 1.00 59.69 103 ARG A O 1
ATOM 857 N N . GLU A 1 104 ? -6.747 -7.380 -21.682 1.00 64.94 104 GLU A N 1
ATOM 858 C CA . GLU A 1 104 ? -7.728 -7.969 -20.756 1.00 64.94 104 GLU A CA 1
ATOM 859 C C . GLU A 1 104 ? -8.788 -6.967 -20.261 1.00 64.94 104 GLU A C 1
ATOM 861 O O . GLU A 1 104 ? -9.841 -7.385 -19.801 1.00 64.94 104 GLU A O 1
ATOM 866 N N . MET A 1 105 ? -8.552 -5.653 -20.378 1.00 51.78 105 MET A N 1
ATOM 867 C CA . MET A 1 105 ? -9.517 -4.611 -19.984 1.00 51.78 105 MET A CA 1
ATOM 868 C C . MET A 1 105 ? -10.486 -4.175 -21.099 1.00 51.78 105 MET A C 1
ATOM 870 O O . MET A 1 105 ? -11.436 -3.446 -20.820 1.00 51.78 105 MET A O 1
ATOM 874 N N . ILE A 1 106 ? -10.232 -4.548 -22.359 1.00 54.06 106 ILE A N 1
ATOM 875 C CA . ILE A 1 106 ? -11.024 -4.122 -23.536 1.00 54.06 106 ILE A CA 1
ATOM 876 C C . ILE A 1 106 ? -11.952 -5.251 -24.044 1.00 54.06 106 ILE A C 1
ATOM 878 O O . ILE A 1 106 ? -12.764 -5.026 -24.945 1.00 54.06 106 ILE A O 1
ATOM 882 N N . VAL A 1 107 ? -11.872 -6.445 -23.450 1.00 44.50 107 VAL A N 1
ATOM 883 C CA . VAL A 1 107 ? -12.761 -7.597 -23.704 1.00 44.50 107 VAL A CA 1
ATOM 884 C C . VAL A 1 107 ? -13.686 -7.794 -22.512 1.00 44.50 107 VAL A C 1
ATOM 886 O O . VAL A 1 107 ? -14.890 -8.031 -22.755 1.00 44.50 107 VAL A O 1
#

pLDDT: mean 81.87, std 17.82, range [44.41, 98.19]

Sequence (107 aa):
LDQSKDDDSISKEVLDARLAAYRKQDQHMIVEQLLYWLRDIVAVQMELAPSSLFFPTYYERLAELGARYHLDELLFMLQGIEQLSRRMSTTLPERQVLEDAFREMIV